Protein AF-A0A059WWF3-F1 (afdb_monomer)

pLDDT: mean 91.43, std 5.87, range [60.91, 97.81]

Nearest PDB structures (foldseek):
  4rit-assembly1_B  TM=8.041E-01  e=4.428E-02  Sphaerobacter thermophilus DSM 20745
  4rj0-assembly2_C  TM=7.623E-01  e=1.058E-01  Sphaerobacter thermophilus DSM 20745
  4rj0-assembly1_B  TM=7.274E-01  e=1.740E-01  Sphaerobacter thermophilus DSM 20745

Sequence (122 aa):
MNTHLQTDKENYGLILDSALQVANSILDKQPATPPGRYVAALPKTSVNAEGIGALKTLEMFAANYADKVAGSAGPRYFGFVTGGSTPASVVADWLVSVMDQNACGSNDSIAPVLEHQTIDLL

Radius of gyration: 18.34 Å; Cα contacts (8 Å, |Δi|>4): 67; chains: 1; bounding box: 46×32×48 Å

Foldseek 3Di:
DLPQVVVCVVCVVVLVVLVVVLVVVCVVCLQVFAQADDDDDDDDDDADPSHDHRVVVSVCCVVPPSNRDGSNLHPPNPDDCPDHDDPVNVVVVVVCVVVVDDLPDDVPDCNVVVVVVVVVVD

Secondary structure (DSSP, 8-state):
--HHHHHHHHTHHHHHHHHHHHHHHHHHHGGGS-S----PPPPP-PPPTT---HHHHHHHHHHHTGGG---TTSTT--SS------HHHHHHHHHHHHH----SSSTTSSHHHHHHHHHTT-

Solvent-accessible surface area (backbone atoms only — not comparable to full-atom values): 7670 Å² total; per-residue (Å²): 127,64,65,43,61,52,52,40,64,76,39,45,68,61,48,51,54,52,50,49,54,51,50,50,55,48,60,74,43,29,88,76,42,51,41,68,66,91,76,77,88,76,82,90,77,82,83,62,92,84,62,75,36,64,63,55,48,50,54,50,39,57,76,73,43,56,88,68,59,51,17,51,76,30,100,75,43,84,71,82,88,80,70,68,85,46,76,67,54,54,54,45,57,55,50,50,66,72,64,67,72,72,52,81,77,70,84,88,46,64,50,44,58,53,49,52,56,54,57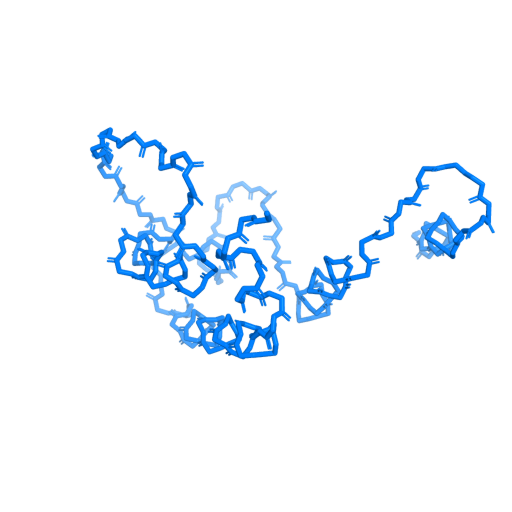,77,74,111

Mean predicted aligned error: 4.81 Å

Structure (mmCIF, N/CA/C/O backbone):
data_AF-A0A059WWF3-F1
#
_entry.id   AF-A0A059WWF3-F1
#
loop_
_atom_site.group_PDB
_atom_site.id
_atom_site.type_symbol
_atom_site.label_atom_id
_atom_site.label_alt_id
_atom_site.label_comp_id
_atom_site.label_asym_id
_atom_site.label_entity_id
_atom_site.label_seq_id
_atom_site.pdbx_PDB_ins_code
_atom_site.Cartn_x
_atom_site.Cartn_y
_atom_site.Cartn_z
_atom_site.occupancy
_atom_site.B_iso_or_equiv
_atom_site.auth_seq_id
_atom_site.auth_comp_id
_atom_site.auth_asym_id
_atom_site.auth_atom_id
_atom_site.pdbx_PDB_model_num
ATOM 1 N N . MET A 1 1 ? -24.309 -7.726 11.701 1.00 60.91 1 MET A N 1
ATOM 2 C CA . MET A 1 1 ? -23.233 -7.130 10.880 1.00 60.91 1 MET A CA 1
ATOM 3 C C . MET A 1 1 ? -22.255 -6.465 11.834 1.00 60.91 1 MET A C 1
ATOM 5 O O . MET A 1 1 ? -22.730 -5.832 12.768 1.00 60.91 1 MET A O 1
ATOM 9 N N . ASN A 1 2 ? -20.944 -6.677 11.677 1.00 85.88 2 ASN A N 1
ATOM 10 C CA . ASN A 1 2 ? -19.940 -6.025 12.526 1.00 85.88 2 ASN A CA 1
ATOM 11 C C . ASN A 1 2 ? -20.076 -4.501 12.349 1.00 85.88 2 ASN A C 1
ATOM 13 O O . ASN A 1 2 ? -20.019 -4.006 11.223 1.00 85.88 2 ASN A O 1
ATOM 17 N N . THR A 1 3 ? -20.328 -3.784 13.443 1.00 91.38 3 THR A N 1
ATOM 18 C CA . THR A 1 3 ? -20.591 -2.339 13.431 1.00 91.38 3 THR A CA 1
ATOM 19 C C . THR A 1 3 ? -19.397 -1.553 12.900 1.00 91.38 3 THR A C 1
ATOM 21 O O . THR A 1 3 ? -19.598 -0.620 12.131 1.00 91.38 3 THR A O 1
ATOM 24 N N . HIS A 1 4 ? -18.167 -1.976 13.208 1.00 93.81 4 HIS A N 1
ATOM 25 C CA . HIS A 1 4 ? -16.951 -1.358 12.682 1.00 93.81 4 HIS A CA 1
ATOM 26 C C . HIS A 1 4 ? -16.833 -1.510 11.168 1.00 93.81 4 HIS A C 1
ATOM 28 O O . HIS A 1 4 ? -16.553 -0.528 10.494 1.00 93.81 4 HIS A O 1
ATOM 34 N N . LEU A 1 5 ? -17.129 -2.692 10.616 1.00 93.19 5 LEU A N 1
ATOM 35 C CA . LEU A 1 5 ? -17.098 -2.891 9.161 1.00 93.19 5 LEU A CA 1
ATOM 36 C C . LEU A 1 5 ? -18.136 -2.029 8.437 1.00 93.19 5 LEU A C 1
ATOM 38 O O . LEU A 1 5 ? -17.863 -1.517 7.354 1.00 93.19 5 LEU A O 1
ATOM 42 N N . GLN A 1 6 ? -19.320 -1.854 9.028 1.00 94.75 6 GLN A N 1
ATOM 43 C CA . GLN A 1 6 ? -20.337 -0.976 8.453 1.00 94.75 6 GLN A CA 1
ATOM 44 C C . GLN A 1 6 ? -19.893 0.491 8.490 1.00 94.75 6 GLN A C 1
ATOM 46 O O . GLN A 1 6 ? -19.985 1.175 7.474 1.00 94.75 6 GLN A O 1
ATOM 51 N N . THR A 1 7 ? -19.354 0.955 9.622 1.00 96.12 7 THR A N 1
ATOM 52 C CA . THR A 1 7 ? -18.784 2.304 9.734 1.00 96.12 7 THR A CA 1
ATOM 53 C C . THR A 1 7 ? -17.639 2.513 8.745 1.00 96.12 7 THR A C 1
ATOM 55 O O . THR A 1 7 ? -17.604 3.542 8.077 1.00 96.12 7 THR A O 1
ATOM 58 N N . ASP A 1 8 ? -16.726 1.553 8.604 1.00 96.81 8 ASP A N 1
ATOM 59 C CA . ASP A 1 8 ? -15.606 1.658 7.665 1.00 96.81 8 ASP A CA 1
ATOM 60 C C . ASP A 1 8 ? -16.109 1.740 6.216 1.00 96.81 8 ASP A C 1
ATOM 62 O O . ASP A 1 8 ? -15.629 2.560 5.436 1.00 96.81 8 ASP A O 1
ATOM 66 N N . LYS A 1 9 ? -17.141 0.961 5.866 1.00 95.88 9 LYS A N 1
ATOM 67 C CA . LYS A 1 9 ? -17.779 1.023 4.545 1.00 95.88 9 LYS A CA 1
ATOM 68 C C . LYS A 1 9 ? -18.404 2.391 4.260 1.00 95.88 9 LYS A C 1
ATOM 70 O O . LYS A 1 9 ? -18.284 2.893 3.146 1.00 95.88 9 LYS A O 1
ATOM 75 N N . GLU A 1 10 ? -19.060 2.993 5.247 1.00 97.44 10 GLU A N 1
ATOM 76 C CA . GLU A 1 10 ? -19.657 4.331 5.128 1.00 97.44 10 GLU A CA 1
ATOM 77 C C . GLU A 1 10 ? -18.598 5.443 5.043 1.00 97.44 10 GLU A C 1
ATOM 79 O O . GLU A 1 10 ? -18.849 6.482 4.436 1.00 97.44 10 GLU A O 1
ATOM 84 N N . ASN A 1 11 ? -17.403 5.215 5.599 1.00 97.06 11 ASN A N 1
ATOM 85 C CA . ASN A 1 11 ? -16.322 6.200 5.698 1.00 97.06 11 ASN A CA 1
ATOM 86 C C . ASN A 1 11 ? -15.102 5.860 4.822 1.00 97.06 11 ASN A C 1
ATOM 88 O O . ASN A 1 11 ? -14.000 6.346 5.077 1.00 97.06 11 ASN A O 1
ATOM 92 N N . TYR A 1 12 ? -15.280 5.045 3.779 1.00 95.62 12 TYR A N 1
ATOM 93 C CA . TYR A 1 12 ? -14.170 4.497 2.993 1.00 95.62 12 TYR A CA 1
ATOM 94 C C . TYR A 1 12 ? -13.254 5.581 2.400 1.00 95.62 12 TYR A C 1
ATOM 96 O O . TYR A 1 12 ? -12.033 5.474 2.478 1.00 95.62 12 TYR A O 1
ATOM 104 N N . GLY A 1 13 ? -13.833 6.663 1.865 1.00 96.94 13 GLY A N 1
ATOM 105 C CA . GLY A 1 13 ? -13.065 7.795 1.331 1.00 96.94 13 GLY A CA 1
ATOM 106 C C . GLY A 1 13 ? -12.190 8.470 2.391 1.00 96.94 13 GLY A C 1
ATOM 107 O O . GLY A 1 13 ? -11.000 8.665 2.172 1.00 96.94 13 GLY A O 1
ATOM 108 N N . LEU A 1 14 ? -12.742 8.718 3.584 1.00 97.81 14 LEU A N 1
ATOM 109 C CA . LEU A 1 14 ? -12.004 9.303 4.710 1.00 97.81 14 LEU A CA 1
ATOM 110 C C . LEU A 1 14 ? -10.839 8.409 5.166 1.00 97.81 14 LEU A C 1
ATOM 112 O O . LEU A 1 14 ? -9.772 8.907 5.534 1.00 97.81 14 LEU A O 1
ATOM 116 N N . ILE A 1 15 ? -11.034 7.089 5.150 1.00 97.50 15 ILE A N 1
ATOM 117 C CA . ILE A 1 15 ? -9.983 6.118 5.479 1.00 97.50 15 ILE A CA 1
ATOM 118 C C . ILE A 1 15 ? -8.839 6.203 4.465 1.00 97.50 15 ILE A C 1
ATOM 120 O O . ILE A 1 15 ? -7.676 6.271 4.867 1.00 97.50 15 ILE A O 1
ATOM 124 N N . LEU A 1 16 ? -9.158 6.244 3.168 1.00 96.75 16 LEU A N 1
ATOM 125 C CA . LEU A 1 16 ? -8.156 6.368 2.107 1.00 96.75 16 LEU A CA 1
ATOM 126 C C . LEU A 1 16 ? -7.410 7.707 2.179 1.00 96.75 16 LEU A C 1
ATOM 128 O O . LEU A 1 16 ? -6.182 7.718 2.082 1.00 96.75 16 LEU A O 1
ATOM 132 N N . ASP A 1 17 ? -8.110 8.811 2.443 1.00 97.69 17 ASP A N 1
ATOM 133 C CA . ASP A 1 17 ? -7.48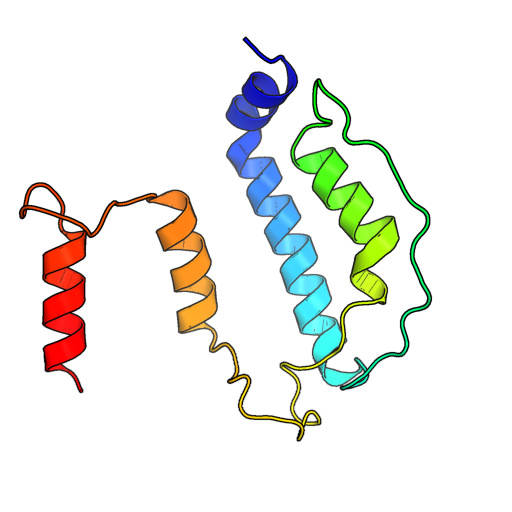7 10.125 2.642 1.00 97.69 17 ASP A CA 1
ATOM 134 C C . ASP A 1 17 ? -6.526 10.119 3.840 1.00 97.69 17 ASP A C 1
ATOM 136 O O . ASP A 1 17 ? -5.418 10.655 3.769 1.00 97.69 17 ASP A O 1
ATOM 140 N N . SER A 1 18 ? -6.910 9.457 4.935 1.00 97.19 18 SER A N 1
ATOM 141 C CA . SER A 1 18 ? -6.055 9.316 6.120 1.00 97.19 18 SER A CA 1
ATOM 142 C C . SER A 1 18 ? -4.807 8.480 5.815 1.00 97.19 18 SER A C 1
ATOM 144 O O . SER A 1 18 ? -3.697 8.841 6.214 1.00 97.19 18 SER A O 1
ATOM 146 N N . ALA A 1 19 ? -4.955 7.388 5.060 1.00 95.38 19 ALA A N 1
ATOM 147 C CA . ALA A 1 19 ? -3.824 6.579 4.613 1.00 95.38 19 ALA A CA 1
ATOM 148 C C . ALA A 1 19 ? -2.882 7.373 3.691 1.00 95.38 19 ALA A C 1
ATOM 150 O O . ALA A 1 19 ? -1.661 7.269 3.831 1.00 95.38 19 ALA A O 1
ATOM 151 N N . LEU A 1 20 ? -3.425 8.220 2.810 1.00 96.00 20 LEU A N 1
ATOM 152 C CA . LEU A 1 20 ? -2.646 9.098 1.936 1.00 96.00 20 LEU A CA 1
ATOM 153 C C . LEU A 1 20 ? -1.839 10.120 2.747 1.00 96.00 20 LEU A C 1
ATOM 155 O O . LEU A 1 20 ? -0.656 10.327 2.477 1.00 96.00 20 LEU A O 1
ATOM 159 N N . GLN A 1 21 ? -2.441 10.726 3.773 1.00 95.31 21 GLN A N 1
ATOM 160 C CA . GLN A 1 21 ? -1.730 11.639 4.676 1.00 95.31 21 GLN A CA 1
ATOM 161 C C . GLN A 1 21 ? -0.555 10.945 5.381 1.00 95.31 21 GLN A C 1
ATOM 163 O O . GLN A 1 21 ? 0.544 11.504 5.454 1.00 95.31 21 GLN A O 1
ATOM 168 N N . VAL A 1 22 ? -0.756 9.710 5.856 1.00 93.50 22 VAL A N 1
ATOM 169 C CA . VAL A 1 22 ? 0.316 8.906 6.465 1.00 93.50 22 VAL A CA 1
ATOM 170 C C . VAL A 1 22 ? 1.410 8.582 5.446 1.00 93.50 22 VAL A C 1
ATOM 172 O O . VAL A 1 22 ? 2.590 8.768 5.749 1.00 93.50 22 VAL A O 1
ATOM 175 N N . ALA A 1 23 ? 1.040 8.155 4.237 1.00 93.44 23 ALA A N 1
ATOM 176 C CA . ALA A 1 23 ? 1.984 7.841 3.167 1.00 93.44 23 ALA A CA 1
ATOM 177 C C . ALA A 1 23 ? 2.847 9.055 2.786 1.00 93.44 23 ALA A C 1
ATOM 179 O O . ALA A 1 23 ? 4.072 8.940 2.738 1.00 93.44 23 ALA A O 1
ATOM 180 N N . ASN A 1 24 ? 2.237 10.232 2.617 1.00 94.62 24 ASN A N 1
ATOM 181 C CA . ASN A 1 24 ? 2.962 11.478 2.358 1.00 94.62 24 ASN A CA 1
ATOM 182 C C . ASN A 1 24 ? 3.943 11.803 3.492 1.00 94.62 24 ASN A C 1
ATOM 184 O O . ASN A 1 24 ? 5.111 12.077 3.233 1.00 94.62 24 ASN A O 1
ATOM 188 N N . SER A 1 25 ? 3.523 11.659 4.756 1.00 92.38 25 SER A N 1
ATOM 189 C CA . SER A 1 25 ? 4.423 11.883 5.895 1.00 92.38 25 SER A CA 1
ATOM 190 C C . SER A 1 25 ? 5.628 10.934 5.904 1.00 92.38 25 SER A C 1
ATOM 192 O O . SER A 1 25 ? 6.722 11.328 6.316 1.00 92.38 25 SER A O 1
ATOM 194 N N . ILE A 1 26 ? 5.445 9.682 5.471 1.00 90.75 26 ILE A N 1
ATOM 195 C CA . ILE A 1 26 ? 6.532 8.703 5.343 1.00 90.75 26 ILE A CA 1
ATOM 196 C C . ILE A 1 26 ? 7.488 9.113 4.218 1.00 90.75 26 ILE A C 1
ATOM 198 O O . ILE A 1 26 ? 8.701 9.115 4.439 1.00 90.75 26 ILE A O 1
ATOM 202 N N . LEU A 1 27 ? 6.962 9.486 3.047 1.00 91.06 27 LEU A N 1
ATOM 203 C CA . LEU A 1 27 ? 7.761 9.927 1.899 1.00 91.06 27 LEU A CA 1
ATOM 204 C C . LEU A 1 27 ? 8.594 11.170 2.237 1.00 91.06 27 LEU A C 1
ATOM 206 O O . LEU A 1 27 ? 9.801 11.171 1.995 1.00 91.06 27 LEU A O 1
ATOM 210 N N . ASP A 1 28 ? 7.999 12.164 2.899 1.00 92.38 28 ASP A N 1
ATOM 211 C CA . ASP A 1 28 ? 8.688 13.392 3.316 1.00 92.38 28 ASP A CA 1
ATOM 212 C C . ASP A 1 28 ? 9.867 13.112 4.264 1.00 92.38 28 ASP A C 1
ATOM 214 O O . ASP A 1 28 ? 10.920 13.751 4.197 1.00 92.38 28 ASP A O 1
ATOM 218 N N . LYS A 1 29 ? 9.716 12.127 5.158 1.00 91.25 29 LYS A N 1
ATOM 219 C CA . LYS A 1 29 ? 10.743 11.742 6.144 1.00 91.25 29 LYS A CA 1
ATOM 220 C C . LYS A 1 29 ? 11.750 10.730 5.601 1.00 91.25 29 LYS A C 1
ATOM 222 O O . LYS A 1 29 ? 12.798 10.519 6.228 1.00 91.25 29 LYS A O 1
ATOM 227 N N . GLN A 1 30 ? 11.466 10.078 4.475 1.00 89.75 30 GLN A N 1
ATOM 228 C CA . GLN A 1 30 ? 12.274 8.984 3.935 1.00 89.75 30 GLN A CA 1
ATOM 229 C C . GLN A 1 30 ? 13.755 9.374 3.763 1.00 89.75 30 GLN A C 1
ATOM 231 O O . GLN A 1 30 ? 14.610 8.616 4.237 1.00 89.75 30 GLN A O 1
ATOM 236 N N . PRO A 1 31 ? 14.113 10.564 3.228 1.00 88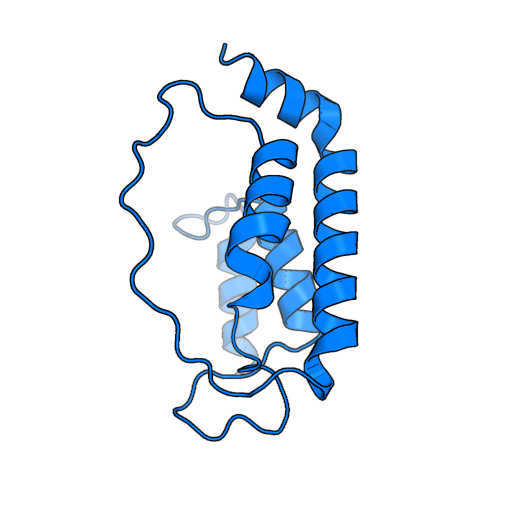.88 31 PRO A N 1
ATOM 237 C CA . PRO A 1 31 ? 15.512 10.959 3.079 1.00 88.88 31 P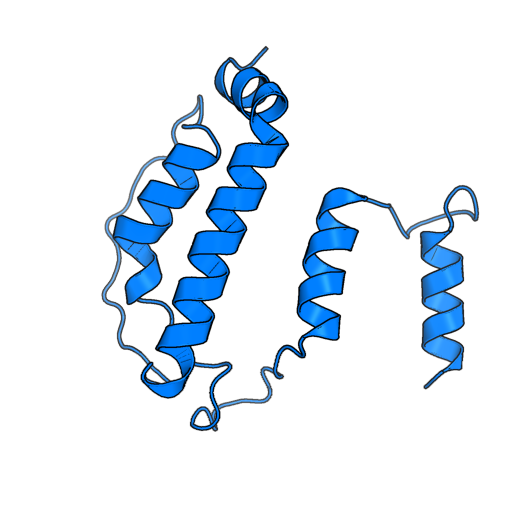RO A CA 1
ATOM 238 C C . PRO A 1 31 ? 16.268 11.082 4.401 1.00 88.88 31 PRO A C 1
ATOM 240 O O . PRO A 1 31 ? 17.488 10.986 4.395 1.00 88.88 31 PRO A O 1
ATOM 243 N N . ALA A 1 32 ? 15.600 11.261 5.541 1.00 91.06 32 ALA A N 1
ATOM 244 C CA . ALA A 1 32 ? 16.233 11.324 6.862 1.00 91.06 32 ALA A CA 1
ATOM 245 C C . ALA A 1 32 ? 16.137 10.000 7.645 1.00 91.06 32 ALA A C 1
ATOM 247 O O . ALA A 1 32 ? 16.806 9.828 8.663 1.00 91.06 32 ALA A O 1
ATOM 248 N N . THR A 1 33 ? 15.335 9.044 7.176 1.00 92.81 33 THR A N 1
ATOM 249 C CA . THR A 1 33 ? 15.093 7.789 7.894 1.00 92.81 33 THR A CA 1
ATOM 250 C C . THR A 1 33 ? 16.329 6.872 7.817 1.00 92.81 33 THR A C 1
ATOM 252 O O . THR A 1 33 ? 16.905 6.702 6.734 1.00 92.81 33 THR A O 1
ATOM 255 N N . PRO A 1 34 ? 16.786 6.278 8.938 1.00 93.69 34 PRO A N 1
ATOM 256 C CA . PRO A 1 34 ? 17.893 5.324 8.936 1.00 93.69 34 PRO A CA 1
ATOM 257 C C . PRO A 1 34 ? 17.577 4.075 8.097 1.00 93.69 34 PRO A C 1
ATOM 259 O O . PRO A 1 34 ? 16.470 3.546 8.214 1.00 93.69 34 PRO A O 1
ATOM 262 N N . PRO A 1 35 ? 18.530 3.558 7.297 1.00 92.06 35 PRO A N 1
ATOM 263 C CA . PRO A 1 35 ? 18.300 2.395 6.432 1.00 92.06 35 PRO A CA 1
ATOM 264 C C . PRO A 1 35 ? 18.041 1.098 7.218 1.00 92.06 35 PRO A C 1
ATOM 266 O O . PRO A 1 35 ? 17.393 0.188 6.716 1.00 92.06 35 PRO A O 1
ATOM 269 N N . GLY A 1 36 ? 18.508 1.017 8.464 1.00 92.06 36 GLY A N 1
ATOM 270 C CA . GLY A 1 36 ? 18.211 -0.069 9.392 1.00 92.06 36 GLY A CA 1
ATOM 271 C C . GLY A 1 36 ? 17.898 0.483 10.778 1.00 92.06 36 GLY A C 1
ATOM 272 O O . GLY A 1 36 ? 18.379 1.556 11.151 1.00 92.06 36 GLY A O 1
ATOM 273 N N . ARG A 1 37 ? 17.085 -0.247 11.542 1.00 92.06 37 ARG A N 1
ATOM 274 C CA . ARG A 1 37 ? 16.719 0.089 12.921 1.00 92.06 37 ARG A CA 1
ATOM 275 C C . ARG A 1 37 ? 16.763 -1.168 13.777 1.00 92.06 37 ARG A C 1
ATOM 277 O O . ARG A 1 37 ? 16.293 -2.220 13.357 1.00 92.06 37 ARG A O 1
ATOM 284 N N . TYR A 1 38 ? 17.297 -1.044 14.986 1.00 93.25 38 TYR A N 1
ATOM 285 C CA . TYR A 1 38 ? 17.087 -2.054 16.014 1.00 93.25 38 TYR A CA 1
ATOM 286 C C . TYR A 1 38 ? 15.695 -1.856 16.620 1.00 93.25 38 TYR A C 1
ATOM 288 O O . TYR A 1 38 ? 15.362 -0.751 17.052 1.00 93.25 38 TYR A O 1
ATOM 296 N N . VAL A 1 39 ? 14.893 -2.918 16.657 1.00 93.56 39 VAL A N 1
ATOM 297 C CA . VAL A 1 39 ? 13.563 -2.920 17.271 1.00 93.56 39 VAL A CA 1
ATOM 298 C C . VAL A 1 39 ? 13.564 -3.982 18.363 1.00 93.56 39 VAL A C 1
ATOM 300 O O . VAL A 1 39 ? 13.766 -5.163 18.085 1.00 93.56 39 VAL A O 1
ATOM 303 N N . ALA A 1 40 ? 13.382 -3.557 19.614 1.00 92.75 40 ALA A N 1
ATOM 304 C CA . ALA A 1 40 ? 13.241 -4.480 20.735 1.00 92.75 40 ALA A CA 1
ATOM 305 C C . ALA A 1 40 ? 11.953 -5.311 20.600 1.00 92.75 40 ALA A C 1
ATOM 307 O O . ALA A 1 40 ? 11.021 -4.926 19.893 1.00 92.75 40 ALA A O 1
ATOM 308 N N . ALA A 1 41 ? 11.887 -6.441 21.307 1.00 93.06 41 ALA A N 1
ATOM 309 C CA . ALA A 1 41 ? 10.694 -7.277 21.321 1.00 93.06 41 ALA A CA 1
ATOM 310 C C . ALA A 1 41 ? 9.462 -6.471 21.767 1.00 93.06 41 ALA A C 1
ATOM 312 O O . ALA A 1 41 ? 9.470 -5.827 22.817 1.00 93.06 41 ALA A O 1
ATOM 313 N N . LEU A 1 42 ? 8.401 -6.522 20.961 1.00 91.31 42 LEU A N 1
ATOM 314 C CA . LEU A 1 42 ? 7.126 -5.896 21.288 1.00 91.31 42 LEU A CA 1
ATOM 315 C C . LEU A 1 42 ? 6.370 -6.747 22.322 1.00 91.31 42 LEU A C 1
ATOM 317 O O . LEU A 1 42 ? 6.475 -7.979 22.296 1.00 91.31 42 LEU A O 1
ATOM 321 N N . PRO A 1 43 ? 5.603 -6.123 23.235 1.00 90.06 43 PRO A N 1
ATOM 322 C CA . PRO A 1 43 ? 4.783 -6.861 24.184 1.00 90.06 43 PRO A CA 1
ATOM 323 C C . PRO A 1 43 ? 3.753 -7.716 23.442 1.00 90.06 43 PRO A C 1
ATOM 325 O O . PRO A 1 43 ? 3.199 -7.304 22.423 1.00 90.06 43 PRO A O 1
ATOM 328 N N . LYS A 1 44 ? 3.473 -8.909 23.972 1.00 89.94 44 LYS A N 1
ATOM 329 C CA . LYS A 1 44 ? 2.395 -9.753 23.452 1.00 89.94 44 LYS A CA 1
ATOM 330 C C . LYS A 1 44 ? 1.056 -9.071 23.714 1.00 89.94 44 LYS A C 1
ATOM 332 O O . LYS A 1 44 ? 0.765 -8.700 24.849 1.00 89.94 44 LYS A O 1
ATOM 337 N N . THR A 1 45 ? 0.239 -8.962 22.679 1.00 87.06 45 THR A N 1
ATOM 338 C CA . THR A 1 45 ? -1.135 -8.464 22.757 1.00 87.06 45 THR A CA 1
ATOM 339 C C . THR A 1 45 ? -2.103 -9.559 22.317 1.00 87.06 45 THR A C 1
ATOM 341 O O . THR A 1 45 ? -1.713 -10.517 21.645 1.00 87.06 45 THR A O 1
ATOM 344 N N . SER A 1 46 ? -3.364 -9.457 22.731 1.00 88.50 46 SER A N 1
ATOM 345 C CA . SER A 1 46 ? -4.445 -10.284 22.198 1.00 88.50 46 SER A CA 1
ATOM 346 C C . SER A 1 46 ? -5.119 -9.572 21.028 1.00 88.50 46 SER A C 1
ATOM 348 O O . SER A 1 46 ? -5.191 -8.344 20.981 1.00 88.50 46 SER A O 1
ATOM 350 N N . VAL A 1 47 ? -5.635 -10.352 20.080 1.00 85.62 47 VAL A N 1
ATOM 351 C CA . VAL A 1 47 ? -6.482 -9.818 19.011 1.00 85.62 47 VAL A CA 1
ATOM 352 C C . VAL A 1 47 ? -7.867 -9.542 19.592 1.00 85.62 47 VAL A C 1
ATOM 354 O O . VAL A 1 47 ? -8.453 -10.407 20.244 1.00 85.62 47 VAL A O 1
ATOM 357 N N . ASN A 1 48 ? -8.390 -8.338 19.363 1.00 87.25 48 ASN A N 1
ATOM 358 C CA . ASN A 1 48 ? -9.777 -8.022 19.690 1.00 87.25 48 ASN A CA 1
ATOM 359 C C . ASN A 1 48 ? -10.706 -8.800 18.741 1.00 87.25 48 ASN A C 1
ATOM 361 O O . ASN A 1 48 ? -10.614 -8.628 17.527 1.00 87.25 48 ASN A O 1
ATOM 365 N N . ALA A 1 49 ? -11.609 -9.616 19.293 1.00 88.50 49 ALA A N 1
ATOM 366 C CA . ALA A 1 49 ? -12.562 -10.417 18.523 1.00 88.50 49 ALA A CA 1
ATOM 367 C C . ALA A 1 49 ? -13.528 -9.574 17.666 1.00 88.50 49 ALA A C 1
ATOM 369 O O . ALA A 1 49 ? -13.980 -10.036 16.621 1.00 88.50 49 ALA A O 1
ATOM 370 N N . GLU A 1 50 ? -13.831 -8.344 18.082 1.00 89.81 50 GLU A N 1
ATOM 371 C CA . GLU A 1 50 ? -14.728 -7.431 17.362 1.00 89.81 50 GLU A CA 1
ATOM 372 C C . GLU A 1 50 ? -13.981 -6.516 16.374 1.00 89.81 50 GLU A C 1
ATOM 374 O O . GLU A 1 50 ? -14.595 -5.943 15.471 1.00 89.81 50 GLU A O 1
ATOM 379 N N . GLY A 1 51 ? -12.654 -6.409 16.500 1.00 92.00 51 GLY A N 1
ATOM 380 C CA . GLY A 1 51 ? -11.842 -5.418 15.793 1.00 92.00 51 GLY A CA 1
ATOM 381 C C . GLY A 1 51 ? -11.977 -4.006 16.380 1.00 92.00 51 GLY A C 1
ATOM 382 O O . GLY A 1 51 ? -12.646 -3.793 17.387 1.00 92.00 51 GLY A O 1
ATOM 383 N N . ILE A 1 52 ? -11.286 -3.033 15.778 1.00 94.31 52 ILE A N 1
ATOM 384 C CA . ILE A 1 52 ? -11.327 -1.619 16.212 1.00 94.31 52 ILE A CA 1
ATOM 385 C C . ILE A 1 52 ? -11.676 -0.637 15.080 1.00 94.31 52 ILE A C 1
ATOM 387 O O . ILE A 1 52 ? -11.787 0.561 15.333 1.00 94.31 52 ILE A O 1
ATOM 391 N N . GLY A 1 53 ? -11.872 -1.129 13.853 1.00 95.62 53 GLY A N 1
ATOM 392 C CA . GLY A 1 53 ? -12.090 -0.312 12.654 1.00 95.62 53 GLY A CA 1
ATOM 393 C C . GLY A 1 53 ? -10.799 0.241 12.040 1.00 95.62 53 GLY A C 1
ATOM 394 O O . GLY A 1 53 ? -9.741 0.274 12.684 1.00 95.62 53 GLY A O 1
ATOM 395 N N . ALA A 1 54 ? -10.876 0.668 10.782 1.00 96.44 54 ALA A N 1
ATOM 396 C CA . ALA A 1 54 ? -9.711 1.028 9.976 1.00 96.44 54 ALA A CA 1
ATOM 397 C C . ALA A 1 54 ? -8.982 2.280 10.491 1.00 96.44 54 ALA A C 1
ATOM 399 O O . ALA A 1 54 ? -7.763 2.248 10.662 1.00 96.44 54 ALA A O 1
ATOM 400 N N . LEU A 1 55 ? -9.708 3.357 10.817 1.00 96.88 55 LEU A N 1
ATOM 401 C CA . LEU A 1 55 ? -9.088 4.604 11.297 1.00 96.88 55 LEU A CA 1
ATOM 402 C C . LEU A 1 55 ? -8.335 4.407 12.617 1.00 96.88 55 LEU A C 1
ATOM 404 O O . LEU A 1 55 ? -7.169 4.776 12.719 1.00 96.88 55 LEU A O 1
ATOM 408 N N . LYS A 1 56 ? -8.948 3.739 13.602 1.00 95.69 56 LYS A N 1
ATOM 409 C CA . LYS A 1 56 ? -8.273 3.441 14.878 1.00 95.69 56 LYS A CA 1
ATOM 410 C C . LYS A 1 56 ? -7.077 2.511 14.692 1.00 95.69 56 LYS A C 1
ATOM 412 O O . LYS A 1 56 ? -6.097 2.614 15.424 1.00 95.69 56 LYS A O 1
ATOM 417 N N . THR A 1 57 ? -7.144 1.605 13.717 1.00 95.69 57 THR A N 1
ATOM 418 C CA . THR A 1 57 ? -6.004 0.752 13.357 1.00 95.69 57 THR A CA 1
ATOM 419 C C . THR A 1 57 ? -4.862 1.585 12.776 1.00 95.69 57 THR A C 1
ATOM 421 O O . THR A 1 57 ? -3.712 1.396 13.171 1.00 95.69 57 THR A O 1
ATOM 424 N N . LEU A 1 58 ? -5.164 2.548 11.902 1.00 95.94 58 LEU A N 1
ATOM 425 C CA . LEU A 1 58 ? -4.171 3.462 11.341 1.00 95.94 58 LEU A CA 1
ATOM 426 C C . LEU A 1 58 ? -3.548 4.363 12.422 1.00 95.94 58 LEU A C 1
ATOM 428 O O . LEU A 1 58 ? -2.328 4.522 12.454 1.00 95.94 58 LEU A O 1
ATOM 432 N N . GLU A 1 59 ? -4.353 4.884 13.350 1.00 94.31 59 GLU A N 1
ATOM 433 C CA . GLU A 1 59 ? -3.883 5.644 14.518 1.00 94.31 59 GLU A CA 1
ATOM 434 C C . GLU A 1 59 ? -2.977 4.797 15.419 1.00 94.31 59 GLU A C 1
ATOM 436 O O . GLU A 1 59 ? -1.888 5.231 15.803 1.00 94.31 59 GLU A O 1
ATOM 441 N N . MET A 1 60 ? -3.388 3.560 15.718 1.00 93.62 60 MET A N 1
ATOM 442 C CA . MET A 1 60 ? -2.579 2.612 16.482 1.00 93.62 60 MET A CA 1
ATOM 443 C C . MET A 1 60 ? -1.249 2.338 15.777 1.00 93.62 60 MET A C 1
ATOM 445 O O . MET A 1 60 ? -0.208 2.317 16.437 1.00 93.62 60 MET A O 1
ATOM 449 N N . PHE A 1 61 ? -1.258 2.156 14.456 1.00 93.69 61 PHE A N 1
ATOM 450 C CA . PHE A 1 61 ? -0.039 1.971 13.676 1.00 93.69 61 PHE A CA 1
ATOM 451 C C . PHE A 1 61 ? 0.879 3.191 13.749 1.00 93.69 61 PHE A C 1
ATOM 453 O O . PHE A 1 61 ? 2.067 3.048 14.057 1.00 93.69 61 PHE A O 1
ATOM 460 N N . ALA A 1 62 ? 0.333 4.385 13.526 1.00 91.88 62 ALA A N 1
ATOM 461 C CA . ALA A 1 62 ? 1.085 5.630 13.587 1.00 91.88 62 ALA A CA 1
ATOM 462 C C . ALA A 1 62 ? 1.729 5.841 14.967 1.00 91.88 62 ALA A C 1
ATOM 464 O O . ALA A 1 62 ? 2.900 6.210 15.048 1.00 91.88 62 ALA A O 1
ATOM 465 N N . ALA A 1 63 ? 0.991 5.553 16.043 1.00 91.38 63 ALA A N 1
ATOM 466 C CA . ALA A 1 63 ? 1.455 5.741 17.414 1.00 91.38 63 ALA A CA 1
ATOM 467 C C . ALA A 1 63 ? 2.488 4.695 17.864 1.00 91.38 63 ALA A C 1
ATOM 469 O O . ALA A 1 63 ? 3.393 5.016 18.633 1.00 91.38 63 ALA A O 1
ATOM 470 N N . ASN A 1 64 ? 2.352 3.442 17.418 1.00 91.38 64 ASN A N 1
ATOM 471 C CA . ASN A 1 64 ? 3.114 2.332 17.994 1.00 91.38 64 ASN A CA 1
ATOM 472 C C . ASN A 1 64 ? 4.190 1.764 17.069 1.00 91.38 64 ASN A C 1
ATOM 474 O O . ASN A 1 64 ? 5.147 1.173 17.575 1.00 91.38 64 ASN A O 1
ATOM 478 N N . TYR A 1 65 ? 4.066 1.918 15.749 1.00 92.25 65 TYR A N 1
ATOM 479 C CA . TYR A 1 65 ? 4.891 1.177 14.788 1.00 92.25 65 TYR A CA 1
ATOM 480 C C . TYR A 1 65 ? 5.552 2.045 13.714 1.00 92.25 65 TYR A C 1
ATOM 482 O O . TYR A 1 65 ? 6.652 1.702 13.282 1.00 92.25 65 TYR A O 1
ATOM 490 N N . ALA A 1 66 ? 4.947 3.160 13.293 1.00 90.44 66 ALA A N 1
ATOM 491 C CA . ALA A 1 66 ? 5.449 3.948 12.162 1.00 90.44 66 ALA A CA 1
ATOM 492 C C . ALA A 1 66 ? 6.896 4.455 12.345 1.00 90.44 66 ALA A C 1
ATOM 494 O O . ALA A 1 66 ? 7.687 4.436 11.404 1.00 90.44 66 ALA A O 1
ATOM 495 N N . ASP A 1 67 ? 7.282 4.847 13.560 1.00 88.25 67 ASP A N 1
ATOM 496 C CA . ASP A 1 67 ? 8.638 5.302 13.906 1.00 88.25 67 ASP A CA 1
ATOM 497 C C . ASP A 1 67 ? 9.694 4.176 13.917 1.00 88.25 67 ASP A C 1
ATOM 499 O O . ASP A 1 67 ? 10.901 4.442 13.865 1.00 88.25 67 ASP A O 1
ATOM 503 N N . LYS A 1 68 ? 9.243 2.918 13.971 1.00 92.75 68 LYS A N 1
ATOM 504 C CA . LYS A 1 68 ? 10.081 1.710 13.989 1.00 92.75 68 LYS A CA 1
ATOM 505 C C . LYS A 1 68 ? 10.349 1.166 12.588 1.00 92.75 68 LYS A C 1
ATOM 507 O O . LYS A 1 68 ? 11.239 0.331 12.434 1.00 92.75 68 LYS A O 1
ATOM 512 N N . VAL A 1 69 ? 9.640 1.656 11.570 1.00 91.94 69 VAL A N 1
ATOM 513 C CA . VAL A 1 69 ? 9.859 1.273 10.171 1.00 91.94 69 VAL A CA 1
ATOM 514 C C . VAL A 1 69 ? 11.222 1.792 9.696 1.00 91.94 69 VAL A C 1
ATOM 516 O O . VAL A 1 69 ? 11.587 2.957 9.892 1.00 91.94 69 VAL A O 1
ATOM 519 N N . ALA A 1 70 ? 12.018 0.900 9.107 1.00 92.81 70 ALA A N 1
ATOM 520 C CA . ALA A 1 70 ? 13.321 1.237 8.547 1.00 92.81 70 ALA A CA 1
ATOM 521 C C . ALA A 1 70 ? 13.179 1.934 7.183 1.00 92.81 70 ALA A C 1
ATOM 523 O O . ALA A 1 70 ? 12.241 1.689 6.429 1.00 92.81 70 ALA A O 1
ATOM 524 N N . GLY A 1 71 ? 14.140 2.790 6.844 1.00 91.75 71 GLY A N 1
ATOM 525 C CA . GLY A 1 71 ? 14.184 3.548 5.592 1.00 91.75 71 GLY A CA 1
ATOM 526 C C . GLY A 1 71 ? 14.707 2.734 4.410 1.00 91.75 71 GLY A C 1
ATOM 527 O O . GLY A 1 71 ? 15.549 3.234 3.667 1.00 91.75 71 GLY A O 1
ATOM 528 N N . SER A 1 72 ? 14.261 1.486 4.251 1.00 90.12 72 SER A N 1
ATOM 529 C CA . SER A 1 72 ? 14.806 0.541 3.261 1.00 90.12 72 SER A CA 1
ATOM 530 C C . SER A 1 72 ? 14.568 0.961 1.809 1.00 90.12 72 SER A C 1
ATOM 532 O O . SER A 1 72 ? 15.360 0.624 0.942 1.00 90.12 72 SER A O 1
ATOM 534 N N . ALA A 1 73 ? 13.524 1.749 1.544 1.00 89.06 73 ALA A N 1
ATOM 535 C CA . ALA A 1 73 ? 13.263 2.318 0.220 1.00 89.06 73 ALA A CA 1
ATOM 536 C C . ALA A 1 73 ? 14.124 3.564 -0.098 1.00 89.06 73 ALA A C 1
ATOM 538 O O . ALA A 1 73 ? 14.034 4.109 -1.195 1.00 89.06 73 ALA A O 1
ATOM 539 N N . GLY A 1 74 ? 14.918 4.055 0.862 1.00 86.75 74 GLY A N 1
ATOM 540 C CA . GLY A 1 74 ? 15.770 5.231 0.687 1.00 86.75 74 GLY A CA 1
ATOM 541 C C . GLY A 1 74 ? 17.129 4.909 0.045 1.00 86.75 74 GLY A C 1
ATOM 542 O O . GLY A 1 74 ? 17.595 3.771 0.097 1.00 86.75 74 GLY A O 1
ATOM 543 N N . PRO A 1 75 ? 17.857 5.923 -0.461 1.00 86.44 75 PRO A N 1
ATOM 544 C CA . PRO A 1 75 ? 19.095 5.747 -1.240 1.00 86.44 75 PRO A CA 1
ATOM 545 C C . PRO A 1 75 ? 20.305 5.253 -0.424 1.00 86.44 75 PRO A C 1
ATOM 547 O O . PRO A 1 75 ? 21.418 5.191 -0.938 1.00 86.44 75 PRO A O 1
ATOM 550 N N . ARG A 1 76 ? 20.118 4.962 0.868 1.00 90.38 76 ARG A N 1
ATOM 551 C CA . ARG A 1 76 ? 21.176 4.539 1.801 1.00 90.38 76 ARG A CA 1
ATOM 552 C C . ARG A 1 76 ? 21.049 3.080 2.242 1.00 90.38 76 ARG A C 1
ATOM 554 O O . ARG A 1 76 ? 21.805 2.650 3.112 1.00 90.38 76 ARG A O 1
ATOM 561 N N . TYR A 1 77 ? 20.077 2.340 1.714 1.00 90.06 77 TYR A N 1
ATOM 562 C CA . TYR A 1 77 ? 19.909 0.924 2.015 1.00 90.06 77 TYR A CA 1
ATOM 563 C C . TYR A 1 77 ? 20.646 0.076 0.974 1.00 90.06 77 TYR A C 1
ATOM 565 O O . TYR A 1 77 ? 20.258 0.034 -0.187 1.00 90.06 77 TYR A O 1
ATOM 573 N N . PHE A 1 78 ? 21.724 -0.586 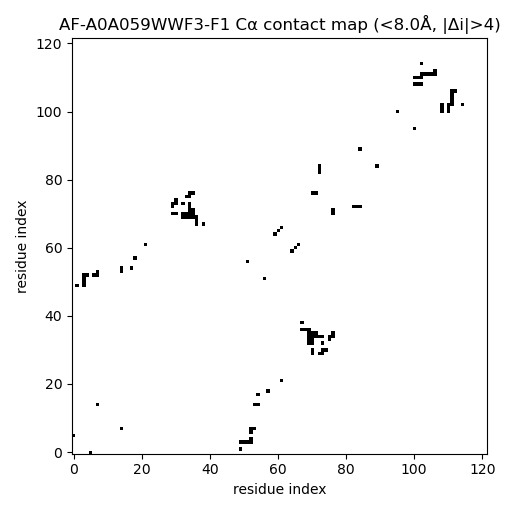1.398 1.00 88.44 78 PHE A N 1
ATOM 574 C CA . PHE A 1 78 ? 22.581 -1.419 0.538 1.00 88.44 78 PHE A CA 1
ATOM 575 C C . PHE A 1 78 ? 22.531 -2.912 0.908 1.00 88.44 78 PHE A C 1
ATOM 577 O O . PHE A 1 78 ? 23.383 -3.688 0.480 1.00 88.44 78 PHE A O 1
ATOM 584 N N . GLY A 1 79 ? 21.588 -3.313 1.766 1.00 86.69 79 GLY A N 1
ATOM 585 C CA . GLY A 1 79 ? 21.411 -4.710 2.159 1.00 86.69 79 GLY A CA 1
ATOM 586 C C . GLY A 1 79 ? 20.433 -5.420 1.230 1.00 86.69 79 GLY A C 1
ATOM 587 O O . GLY A 1 79 ? 19.395 -4.860 0.920 1.00 86.69 79 GLY A O 1
ATOM 588 N N . PHE A 1 80 ? 20.719 -6.668 0.850 1.00 87.12 80 PHE A N 1
ATOM 589 C CA . PHE A 1 80 ? 19.818 -7.522 0.057 1.00 87.12 80 PHE A CA 1
ATOM 590 C C . PHE A 1 80 ? 19.375 -6.922 -1.300 1.00 87.12 80 PHE A C 1
ATOM 592 O O . PHE A 1 80 ? 19.803 -5.849 -1.715 1.00 87.12 80 PHE A O 1
ATOM 599 N N . VAL A 1 81 ? 18.529 -7.660 -2.025 1.00 81.56 81 VAL A N 1
ATOM 600 C CA . VAL A 1 81 ? 17.839 -7.189 -3.236 1.00 81.56 81 VAL A CA 1
ATOM 601 C C . VAL A 1 81 ? 16.354 -7.099 -2.904 1.00 81.56 81 VAL A C 1
ATOM 603 O O . VAL A 1 81 ? 15.571 -7.982 -3.234 1.00 81.56 81 VAL A O 1
ATOM 606 N N . THR A 1 82 ? 15.975 -6.061 -2.161 1.00 75.06 82 THR A N 1
ATOM 607 C CA . THR A 1 82 ? 14.583 -5.850 -1.718 1.00 75.06 82 THR A CA 1
ATOM 608 C C . THR A 1 82 ? 13.783 -4.959 -2.669 1.00 75.06 82 THR A C 1
ATOM 610 O O . THR A 1 82 ? 12.642 -4.624 -2.368 1.00 75.06 82 THR A O 1
ATOM 613 N N . GLY A 1 83 ? 14.371 -4.581 -3.812 1.00 68.25 83 GLY A N 1
ATOM 614 C CA . GLY A 1 83 ? 13.770 -3.666 -4.783 1.00 68.25 83 GLY A CA 1
ATOM 615 C C . GLY A 1 83 ? 13.579 -2.244 -4.242 1.00 68.25 83 GLY A C 1
ATOM 616 O O . GLY A 1 83 ? 13.954 -1.926 -3.113 1.00 68.25 83 GLY A O 1
ATOM 617 N N . GLY A 1 84 ? 12.994 -1.380 -5.071 1.00 76.12 84 GLY A N 1
ATOM 618 C CA . GLY A 1 84 ? 12.536 -0.044 -4.696 1.00 76.12 84 GLY A CA 1
ATOM 619 C C . GLY A 1 84 ? 11.191 0.237 -5.358 1.00 76.12 84 GLY A C 1
ATOM 620 O O . GLY A 1 84 ? 10.978 -0.143 -6.508 1.00 76.12 84 GLY A O 1
ATOM 621 N N . SER A 1 85 ? 10.273 0.873 -4.632 1.00 89.31 85 SER A N 1
ATOM 622 C CA . SER A 1 85 ? 8.956 1.227 -5.164 1.00 89.31 85 SER A CA 1
ATOM 623 C C . SER A 1 85 ? 9.070 2.460 -6.058 1.00 89.31 85 SER A C 1
ATOM 625 O O . SER A 1 85 ? 9.569 3.503 -5.632 1.00 89.31 85 SER A O 1
ATOM 627 N N . THR A 1 86 ? 8.594 2.356 -7.296 1.00 91.50 86 THR A N 1
ATOM 628 C CA . THR A 1 86 ? 8.452 3.521 -8.178 1.00 91.50 86 THR A CA 1
ATOM 629 C C . THR A 1 86 ? 7.116 4.211 -7.892 1.00 91.50 86 THR A C 1
ATOM 631 O O . THR A 1 86 ? 6.187 3.558 -7.414 1.00 91.50 86 THR A O 1
ATOM 634 N N . PRO A 1 87 ? 6.945 5.505 -8.219 1.00 93.69 87 PRO A N 1
ATOM 635 C CA . PRO A 1 87 ? 5.636 6.149 -8.105 1.00 93.69 87 PRO A CA 1
ATOM 636 C C . PRO A 1 87 ? 4.529 5.387 -8.853 1.00 93.69 87 PRO A C 1
ATOM 638 O O . PRO A 1 87 ? 3.422 5.256 -8.341 1.00 93.69 87 PRO A O 1
ATOM 641 N N . ALA A 1 88 ? 4.845 4.817 -10.023 1.00 96.06 88 ALA A N 1
ATOM 642 C CA . ALA A 1 88 ? 3.906 4.010 -10.797 1.00 96.06 88 ALA A CA 1
ATOM 643 C C . ALA A 1 88 ? 3.501 2.717 -10.067 1.00 96.06 88 ALA A C 1
ATOM 645 O O . ALA A 1 88 ? 2.315 2.398 -10.032 1.00 96.06 88 ALA A O 1
ATOM 646 N N . SER A 1 89 ? 4.448 2.004 -9.442 1.00 94.69 89 SER A N 1
ATOM 647 C CA . SER A 1 89 ? 4.130 0.774 -8.703 1.00 94.69 89 SER A CA 1
ATOM 648 C C . SER A 1 89 ? 3.310 1.056 -7.441 1.00 94.69 89 SER A C 1
ATOM 650 O O . SER A 1 89 ? 2.375 0.322 -7.161 1.00 94.69 89 SER A O 1
ATOM 652 N N . VAL A 1 90 ? 3.586 2.153 -6.720 1.00 94.69 90 VAL A N 1
ATOM 653 C CA . VAL A 1 90 ? 2.794 2.546 -5.534 1.00 94.69 90 VAL A CA 1
ATOM 654 C C . VAL A 1 90 ? 1.345 2.861 -5.910 1.00 94.69 90 VAL A C 1
ATOM 656 O O . VAL A 1 90 ? 0.421 2.431 -5.221 1.00 94.69 90 VAL A O 1
ATOM 659 N N . VAL A 1 91 ? 1.133 3.598 -7.006 1.00 96.50 91 VAL A N 1
ATOM 660 C CA . VAL A 1 91 ? -0.221 3.878 -7.509 1.00 96.50 91 VAL A CA 1
ATOM 661 C C . VAL A 1 91 ? -0.916 2.583 -7.926 1.00 96.50 91 VAL A C 1
ATOM 663 O O . VAL A 1 91 ? -2.079 2.383 -7.577 1.00 96.50 91 VAL A O 1
ATOM 666 N N . ALA A 1 92 ? -0.214 1.694 -8.634 1.00 95.56 92 ALA A N 1
ATOM 667 C CA . ALA A 1 92 ? -0.764 0.405 -9.033 1.00 95.56 92 ALA A CA 1
ATOM 668 C C . ALA A 1 92 ? -1.198 -0.426 -7.814 1.00 95.56 92 ALA A C 1
ATOM 670 O O . ALA A 1 92 ? -2.343 -0.868 -7.794 1.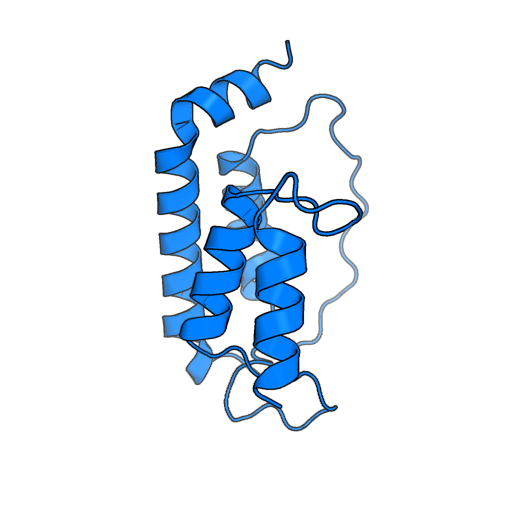00 95.56 92 ALA A O 1
ATOM 671 N N . ASP A 1 93 ? -0.359 -0.547 -6.778 1.00 95.00 93 ASP A N 1
ATOM 672 C CA . ASP A 1 93 ? -0.653 -1.302 -5.547 1.00 95.00 93 ASP A CA 1
ATOM 673 C C . ASP A 1 93 ? -1.920 -0.798 -4.828 1.00 95.00 93 ASP A C 1
ATOM 675 O O . ASP A 1 93 ? -2.722 -1.594 -4.327 1.00 95.00 93 ASP A O 1
ATOM 679 N N . TRP A 1 94 ? -2.150 0.521 -4.819 1.00 95.75 94 TRP A N 1
ATOM 680 C CA . TRP A 1 94 ? -3.389 1.108 -4.295 1.00 95.75 94 TRP A CA 1
ATOM 681 C C . TRP A 1 94 ? -4.607 0.706 -5.130 1.00 95.75 94 TRP A C 1
ATOM 683 O O . TRP A 1 94 ? -5.624 0.284 -4.580 1.00 95.75 94 TRP A O 1
ATOM 693 N N . LEU A 1 95 ? -4.515 0.824 -6.455 1.00 95.94 95 LEU A N 1
ATOM 694 C CA . LEU A 1 95 ? -5.645 0.559 -7.345 1.00 95.94 95 LEU A CA 1
ATOM 695 C C . LEU A 1 95 ? -5.998 -0.930 -7.410 1.00 95.94 95 LEU A C 1
ATOM 697 O O . LEU A 1 95 ? -7.180 -1.264 -7.354 1.00 95.94 95 LEU A O 1
ATOM 701 N N . VAL A 1 96 ? -5.013 -1.831 -7.485 1.00 94.00 96 VAL A N 1
ATOM 702 C CA . VAL A 1 96 ? -5.272 -3.284 -7.512 1.00 94.00 96 VAL A CA 1
ATOM 703 C C . VAL A 1 96 ? -5.923 -3.766 -6.219 1.00 94.00 96 VAL A C 1
ATOM 705 O O . VAL A 1 96 ? -6.845 -4.575 -6.282 1.00 94.00 96 VAL A O 1
ATOM 708 N N . SER A 1 97 ? -5.541 -3.197 -5.071 1.00 94.31 97 SER A N 1
ATOM 709 C CA . SER A 1 97 ? -6.168 -3.507 -3.779 1.00 94.31 97 SER A CA 1
ATOM 710 C C . SER A 1 97 ? -7.627 -3.040 -3.701 1.00 94.31 97 SER A C 1
ATOM 712 O O . SER A 1 97 ? -8.436 -3.667 -3.028 1.00 94.31 97 SER A O 1
ATOM 714 N N . VAL A 1 98 ? -7.982 -1.942 -4.381 1.00 94.56 98 VAL A N 1
ATOM 715 C CA . VAL A 1 98 ? -9.371 -1.451 -4.456 1.00 94.56 98 VAL A CA 1
ATOM 716 C C . VAL A 1 98 ? -10.200 -2.249 -5.464 1.00 94.56 98 VAL A C 1
ATOM 718 O O . VAL A 1 98 ? -11.384 -2.481 -5.230 1.00 94.56 98 VAL A O 1
ATOM 721 N N . MET A 1 99 ? -9.604 -2.644 -6.593 1.00 94.19 99 MET A N 1
ATOM 722 C CA . MET A 1 99 ? -10.294 -3.405 -7.639 1.00 94.19 99 MET A CA 1
ATOM 723 C C . MET A 1 99 ? -10.535 -4.871 -7.255 1.00 94.19 99 MET A C 1
ATOM 725 O O . MET A 1 99 ? -11.475 -5.463 -7.784 1.00 94.19 99 MET A O 1
ATOM 729 N N . ASP A 1 100 ? -9.699 -5.442 -6.380 1.00 93.88 100 ASP A N 1
ATOM 730 C CA . ASP A 1 100 ? -9.841 -6.787 -5.795 1.00 93.88 100 ASP A CA 1
ATOM 731 C C . ASP A 1 100 ? -10.185 -7.873 -6.836 1.00 93.88 100 ASP A C 1
ATOM 733 O O . ASP A 1 100 ? -11.135 -8.645 -6.707 1.00 93.88 100 ASP A O 1
ATOM 737 N N . GLN A 1 101 ? -9.450 -7.868 -7.955 1.00 92.25 101 GLN A N 1
ATOM 738 C CA . GLN A 1 101 ? -9.689 -8.788 -9.067 1.00 92.25 101 GLN A CA 1
ATOM 739 C C . GLN A 1 101 ? -8.957 -10.112 -8.853 1.00 92.25 101 GLN A C 1
ATOM 741 O O . GLN A 1 101 ? -7.777 -10.143 -8.507 1.00 92.25 101 GLN A O 1
ATOM 746 N N . ASN A 1 102 ? -9.640 -11.217 -9.151 1.00 89.38 102 ASN A N 1
ATOM 747 C CA . ASN A 1 102 ? -9.024 -12.535 -9.209 1.00 89.38 102 ASN A CA 1
ATOM 748 C C . ASN A 1 102 ? -8.443 -12.781 -10.610 1.00 89.38 102 ASN A C 1
ATOM 750 O O . ASN A 1 102 ? -9.187 -12.862 -11.587 1.00 89.38 102 ASN A O 1
ATOM 754 N N . ALA A 1 103 ? -7.119 -12.920 -10.700 1.00 87.50 103 ALA A N 1
ATOM 755 C CA . ALA A 1 103 ? -6.424 -13.245 -11.948 1.00 87.50 103 ALA A CA 1
ATOM 756 C C . ALA A 1 103 ? -6.426 -14.753 -12.277 1.00 87.50 103 ALA A C 1
ATOM 758 O O . ALA A 1 103 ? -6.000 -15.154 -13.355 1.00 87.50 103 ALA A O 1
ATOM 759 N N . CYS A 1 104 ? -6.905 -15.609 -11.370 1.00 84.06 104 CYS A N 1
ATOM 760 C CA . CYS A 1 104 ? -6.986 -17.048 -11.592 1.00 84.06 104 CYS A CA 1
ATOM 761 C C . CYS A 1 104 ? -8.282 -17.417 -12.325 1.00 84.06 104 CYS A C 1
ATOM 763 O O . CYS A 1 104 ? -9.373 -17.219 -11.789 1.00 84.06 104 CYS A O 1
ATOM 765 N N . GLY A 1 105 ? -8.164 -18.030 -13.505 1.00 74.94 105 GLY A N 1
ATOM 766 C CA . GLY A 1 105 ? -9.296 -18.622 -14.219 1.00 74.94 105 GLY A CA 1
ATOM 767 C C . GLY A 1 105 ? -9.510 -18.062 -15.624 1.00 74.94 105 GLY A C 1
ATOM 768 O O . GLY A 1 105 ? -8.567 -17.933 -16.400 1.00 74.94 105 GLY A O 1
ATOM 769 N N . SER A 1 106 ? -10.777 -17.848 -15.980 1.00 71.69 106 SER A N 1
ATOM 770 C CA . SER A 1 106 ? -11.228 -17.464 -17.322 1.00 71.69 106 SER A CA 1
ATOM 771 C C . SER A 1 106 ? -11.060 -15.968 -17.633 1.00 71.69 106 SER A C 1
ATOM 773 O O . SER A 1 106 ? -10.666 -15.173 -16.792 1.00 71.69 106 SER A O 1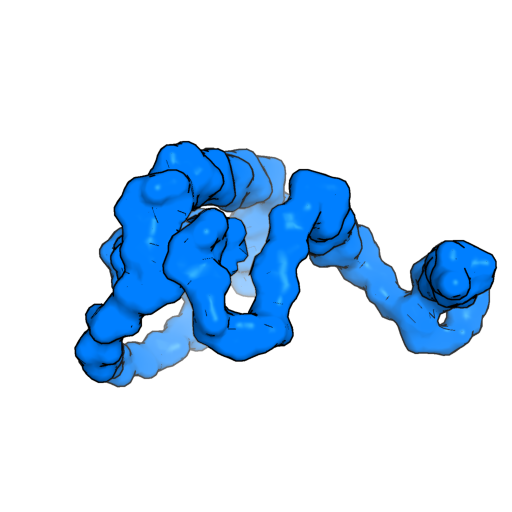
ATOM 775 N N . ASN A 1 107 ? -11.424 -15.565 -18.857 1.0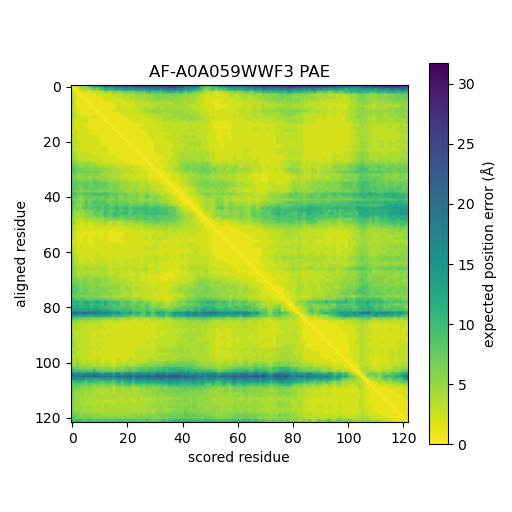0 80.19 107 ASN A N 1
ATOM 776 C CA . ASN A 1 107 ? -11.540 -14.158 -19.277 1.00 80.19 107 ASN A CA 1
ATOM 777 C C . ASN A 1 107 ? -12.862 -13.501 -18.811 1.00 80.19 107 ASN A C 1
ATOM 779 O O . ASN A 1 107 ? -13.427 -12.667 -19.520 1.00 80.19 107 ASN A O 1
ATOM 783 N N . ASP A 1 108 ? -13.403 -13.903 -17.661 1.00 84.12 108 ASP A N 1
ATOM 784 C CA . ASP A 1 108 ? -14.549 -13.251 -17.008 1.00 84.12 108 ASP A CA 1
ATOM 785 C C . ASP A 1 108 ? -14.143 -11.981 -16.237 1.00 84.12 108 ASP A C 1
ATOM 787 O O . ASP A 1 108 ? -15.003 -11.209 -15.813 1.00 84.12 108 ASP A O 1
ATOM 791 N N . SER A 1 109 ? -12.836 -11.709 -16.147 1.00 88.56 109 SER A N 1
ATOM 792 C CA . SER A 1 109 ? -12.262 -10.395 -15.854 1.00 88.56 109 SER A CA 1
ATOM 793 C C . SER A 1 109 ? -11.136 -10.055 -16.841 1.00 88.56 109 SER A C 1
ATOM 795 O O . SER A 1 109 ? -10.633 -10.913 -17.570 1.00 88.56 109 SER A O 1
ATOM 797 N N . ILE A 1 110 ? -10.710 -8.788 -16.859 1.00 91.88 110 ILE A N 1
ATOM 798 C CA . ILE A 1 110 ? -9.554 -8.343 -17.654 1.00 91.88 110 ILE A CA 1
ATOM 799 C C . ILE A 1 110 ? -8.211 -8.743 -17.018 1.00 91.88 110 ILE A C 1
ATOM 801 O O . ILE A 1 110 ? -7.181 -8.668 -17.683 1.00 91.88 110 ILE A O 1
ATOM 805 N N . ALA A 1 111 ? -8.203 -9.168 -15.749 1.00 93.75 111 ALA A N 1
ATOM 806 C CA . ALA A 1 111 ? -6.984 -9.394 -14.974 1.00 93.75 111 ALA A CA 1
ATOM 807 C C . ALA A 1 111 ? -5.999 -10.390 -15.627 1.00 93.75 111 ALA A C 1
ATOM 809 O O . ALA A 1 111 ? -4.859 -9.983 -15.858 1.00 93.75 111 ALA A O 1
ATOM 810 N N . PRO A 1 112 ? -6.392 -11.624 -16.018 1.00 92.94 112 PRO A N 1
ATOM 811 C CA . PRO A 1 112 ? -5.457 -12.558 -16.657 1.00 92.94 112 PRO A CA 1
ATOM 812 C C . PRO A 1 112 ? -4.997 -12.091 -18.047 1.00 92.94 112 PRO A C 1
ATOM 814 O O . PRO A 1 112 ? -3.887 -12.393 -18.478 1.00 92.94 112 PRO A O 1
ATOM 817 N N . VAL A 1 113 ? -5.826 -11.320 -18.761 1.00 92.44 113 VAL A N 1
ATOM 818 C CA . VAL A 1 113 ? -5.469 -10.774 -20.081 1.00 92.44 113 VAL A CA 1
ATOM 819 C C . VAL A 1 113 ? -4.412 -9.679 -19.946 1.00 92.44 113 VAL A C 1
ATOM 821 O O . VAL A 1 113 ? -3.439 -9.674 -20.698 1.00 92.44 113 VAL A O 1
ATOM 824 N N . LEU A 1 114 ? -4.582 -8.770 -18.982 1.00 93.06 114 LEU A N 1
ATOM 825 C CA . LEU A 1 114 ? -3.617 -7.704 -18.714 1.00 93.06 114 LEU A CA 1
ATOM 826 C C . LEU A 1 114 ? -2.292 -8.265 -18.178 1.00 93.06 114 LEU A C 1
ATOM 828 O O . LEU A 1 114 ? -1.230 -7.746 -18.520 1.00 93.06 114 LEU A O 1
ATOM 832 N N . GLU A 1 115 ? -2.342 -9.336 -17.384 1.00 93.44 115 GLU A N 1
ATOM 833 C CA . GLU A 1 115 ? -1.149 -10.057 -16.933 1.00 93.44 115 GLU A CA 1
ATOM 834 C C . GLU A 1 115 ? -0.356 -10.617 -18.123 1.00 93.44 115 GLU A C 1
ATOM 836 O O . GLU A 1 115 ? 0.822 -10.291 -18.272 1.00 93.44 115 GLU A O 1
ATOM 841 N N . HIS A 1 116 ? -1.003 -11.364 -19.027 1.00 93.00 116 HIS A N 1
ATOM 842 C CA . HIS A 1 116 ? -0.349 -11.873 -20.239 1.00 93.00 116 HIS A CA 1
ATOM 843 C C . HIS A 1 116 ? 0.205 -10.751 -21.121 1.00 93.00 116 HIS A C 1
ATOM 845 O O . HIS A 1 116 ? 1.357 -10.817 -21.542 1.00 93.00 116 HIS A O 1
ATOM 851 N N . GLN A 1 117 ? -0.575 -9.687 -21.341 1.00 94.81 117 GLN A N 1
ATOM 852 C CA . GLN A 1 117 ? -0.107 -8.535 -22.110 1.00 94.81 117 GLN A CA 1
ATOM 853 C C . GLN A 1 117 ? 1.137 -7.900 -21.477 1.00 94.81 117 GLN A C 1
ATOM 855 O O . GLN A 1 117 ? 2.004 -7.416 -22.194 1.00 94.81 117 GLN A O 1
ATOM 860 N N . THR A 1 118 ? 1.233 -7.892 -20.147 1.00 95.69 118 THR A N 1
ATOM 861 C CA . THR A 1 118 ? 2.396 -7.348 -19.434 1.00 95.69 118 THR A CA 1
ATOM 862 C C . THR A 1 118 ? 3.626 -8.240 -19.593 1.00 95.69 118 THR A C 1
ATOM 864 O O . THR A 1 118 ? 4.729 -7.719 -19.731 1.00 95.69 118 THR A O 1
ATOM 867 N N . ILE A 1 119 ? 3.450 -9.565 -19.618 1.00 96.44 119 ILE A N 1
ATOM 868 C CA . ILE A 1 119 ? 4.535 -10.520 -19.897 1.00 96.44 119 ILE A CA 1
ATOM 869 C C . ILE A 1 119 ? 5.097 -10.304 -21.305 1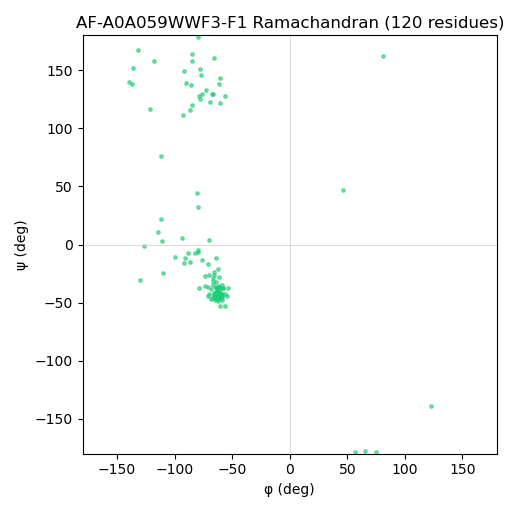.00 96.44 119 ILE A C 1
ATOM 871 O O . ILE A 1 119 ? 6.312 -10.302 -21.467 1.00 96.44 119 ILE A O 1
ATOM 875 N N . ASP A 1 120 ? 4.239 -10.051 -22.295 1.00 97.44 120 ASP A N 1
ATOM 876 C CA . ASP A 1 120 ? 4.657 -9.791 -23.682 1.00 97.44 120 ASP A CA 1
ATOM 877 C C . ASP A 1 120 ? 5.498 -8.503 -23.844 1.00 97.44 120 ASP A C 1
ATOM 879 O O . ASP A 1 120 ? 6.077 -8.272 -24.907 1.00 97.44 120 ASP A O 1
ATOM 883 N N . LEU A 1 121 ? 5.565 -7.645 -22.815 1.00 96.44 121 LEU A N 1
ATOM 884 C CA . LEU A 1 121 ? 6.399 -6.436 -22.800 1.00 96.44 121 LEU A CA 1
ATOM 885 C C . LEU A 1 121 ? 7.829 -6.673 -22.276 1.00 96.44 121 LEU A C 1
ATOM 887 O O . LEU A 1 121 ? 8.626 -5.730 -22.309 1.00 96.44 121 LEU A O 1
ATOM 891 N N . LEU A 1 122 ? 8.139 -7.867 -21.759 1.00 93.44 122 LEU A N 1
ATOM 892 C CA . LEU A 1 122 ? 9.445 -8.235 -21.188 1.00 93.44 122 LEU A CA 1
ATOM 893 C C . LEU A 1 122 ? 10.376 -8.862 -22.235 1.00 93.44 122 LEU A C 1
ATOM 895 O O . LEU A 1 122 ? 11.588 -8.545 -22.176 1.00 93.44 122 LEU A O 1
#